Protein AF-A0AA90UUQ6-F1 (afdb_monomer)

pLDDT: mean 84.33, std 13.48, range [38.81, 97.81]

Organism: NCBI:txid165179

Radius of gyration: 23.66 Å; Cα contacts (8 Å, |Δi|>4): 302; chains: 1; bounding box: 64×28×70 Å

Sequence (166 aa):
MEQNNKQTMPCFELGNLYVFKEEDEDGELTIIGKLIAKNESQDTLTFGNQYEIETEKFVTDQAFDLRISTNKELREATEDEAILFQNAFTLWKKSKNQPSFRTFDKVLVRNSDEHKWRPAIFARTRIGESPYKYNALLLCTGHVGDFIQCIPYKGNEKMAFTTAPF

Foldseek 3Di:
DDPPPPPPPPPDDAQFWKWFWDQDPVGIWIKIFHFHDDDVVQQWTWTAWMATPVVRDIDHDDIDIDRNVVTPRIDTDDPVRVVSSVVSVVVVVVVVPPPPDDQQAWKWFAADLPDQTFTWGWHAADDDDDLQGTWTQGPVPRDIDTGNDIGHCVPCVVRHRHSDDD

Mean predicted aligned error: 13.21 Å

Structure (mmCIF, N/CA/C/O backbone):
data_AF-A0AA90UUQ6-F1
#
_entry.id   AF-A0AA90UUQ6-F1
#
loop_
_atom_site.group_PDB
_atom_site.id
_atom_site.type_symbol
_atom_site.label_atom_id
_atom_site.label_alt_id
_atom_site.label_comp_id
_atom_site.label_asym_id
_atom_site.label_entity_id
_atom_site.label_seq_id
_atom_site.pdbx_PDB_ins_code
_atom_site.Cartn_x
_atom_site.Cartn_y
_atom_site.Cartn_z
_atom_site.occupancy
_atom_site.B_iso_or_equiv
_atom_site.auth_seq_id
_atom_site.auth_comp_id
_atom_site.auth_asym_id
_atom_site.auth_atom_id
_atom_site.pdbx_PDB_model_num
ATOM 1 N N . MET A 1 1 ? -36.177 -1.701 44.603 1.00 38.81 1 MET A N 1
ATOM 2 C CA . MET A 1 1 ? -35.403 -0.712 43.829 1.00 38.81 1 MET A CA 1
ATOM 3 C C . MET A 1 1 ? -34.430 -1.505 42.982 1.00 38.81 1 MET A C 1
ATOM 5 O O . MET A 1 1 ? -33.442 -1.973 43.516 1.00 38.81 1 MET A O 1
ATOM 9 N N . GLU A 1 2 ? -34.739 -1.722 41.711 1.00 40.88 2 GLU A N 1
ATOM 10 C CA . GLU A 1 2 ? -33.779 -2.267 40.747 1.00 40.88 2 GLU A CA 1
ATOM 11 C C . GLU A 1 2 ? -33.706 -1.248 39.618 1.00 40.88 2 GLU A C 1
ATOM 13 O O . GLU A 1 2 ? -34.554 -1.204 38.728 1.00 40.88 2 GLU A O 1
ATOM 18 N N . GLN A 1 3 ? -32.745 -0.330 39.724 1.00 38.81 3 GLN A N 1
ATOM 19 C CA . GLN A 1 3 ? -32.383 0.518 38.599 1.00 38.81 3 GLN A CA 1
ATOM 20 C C . GLN A 1 3 ? -31.661 -0.380 37.596 1.00 38.81 3 GLN A C 1
ATOM 22 O O . GLN A 1 3 ? -30.457 -0.600 37.690 1.00 38.81 3 GLN A O 1
ATOM 27 N N . ASN A 1 4 ? -32.430 -0.931 36.656 1.00 38.84 4 ASN A N 1
ATOM 28 C CA . ASN A 1 4 ? -31.906 -1.478 35.413 1.00 38.84 4 ASN A CA 1
ATOM 29 C C . ASN A 1 4 ? -31.211 -0.337 34.671 1.00 38.84 4 ASN A C 1
ATOM 31 O O . ASN A 1 4 ? -31.832 0.391 33.896 1.00 38.84 4 ASN A O 1
ATOM 35 N N . ASN A 1 5 ? -29.920 -0.173 34.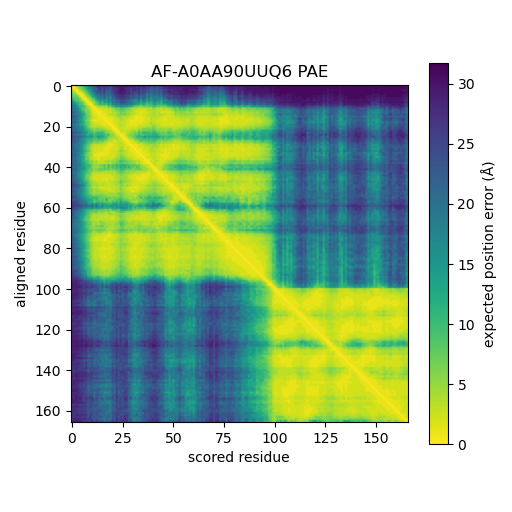941 1.00 39.41 5 ASN A N 1
ATOM 36 C CA . ASN A 1 5 ? -29.033 0.704 34.204 1.00 39.41 5 ASN A CA 1
ATOM 37 C C . ASN A 1 5 ? -28.780 0.041 32.839 1.00 39.41 5 ASN A C 1
ATOM 39 O O . ASN A 1 5 ? -27.725 -0.534 32.585 1.00 39.41 5 ASN A O 1
ATOM 43 N N . LYS A 1 6 ? -29.809 0.023 31.979 1.00 42.72 6 LYS A N 1
ATOM 44 C CA . LYS A 1 6 ? -29.657 -0.290 30.559 1.00 42.72 6 LYS A CA 1
ATOM 45 C C . LYS A 1 6 ? -28.849 0.855 29.976 1.00 42.72 6 LYS A C 1
ATOM 47 O O . LYS A 1 6 ? -29.408 1.863 29.558 1.00 42.72 6 LYS A O 1
ATOM 52 N N . GLN A 1 7 ? -27.533 0.701 30.011 1.00 42.62 7 GLN A N 1
ATOM 53 C CA . GLN A 1 7 ? -26.612 1.482 29.212 1.00 42.62 7 GLN A CA 1
ATOM 54 C C . GLN A 1 7 ? -27.090 1.311 27.766 1.00 42.62 7 GLN A C 1
ATOM 56 O O . GLN A 1 7 ? -26.972 0.231 27.190 1.00 42.62 7 GLN A O 1
ATOM 61 N N . THR A 1 8 ? -27.797 2.313 27.242 1.00 45.47 8 THR A N 1
ATOM 62 C CA . THR A 1 8 ? -28.235 2.352 25.847 1.00 45.47 8 THR A CA 1
ATOM 63 C C . THR A 1 8 ? -26.972 2.271 25.014 1.00 45.47 8 THR A C 1
ATOM 65 O O . THR A 1 8 ? -26.223 3.243 24.940 1.00 45.47 8 THR A O 1
ATOM 68 N N . MET A 1 9 ? -26.692 1.081 24.481 1.00 54.56 9 MET A N 1
ATOM 69 C CA . MET A 1 9 ? -25.571 0.871 23.578 1.00 54.56 9 MET A CA 1
ATOM 70 C C . MET A 1 9 ? -25.706 1.875 22.425 1.00 54.56 9 MET A C 1
ATOM 72 O O . MET A 1 9 ? -26.821 2.046 21.915 1.00 54.56 9 MET A O 1
ATOM 76 N N . PRO A 1 10 ? -24.624 2.570 22.037 1.00 62.53 10 PRO A N 1
ATOM 77 C CA . PRO A 1 10 ? -24.632 3.416 20.852 1.00 62.53 10 PRO A CA 1
ATOM 78 C C . PRO A 1 10 ? -25.162 2.617 19.657 1.00 62.53 10 PRO A C 1
ATOM 80 O O . PRO A 1 10 ? -24.831 1.441 19.501 1.00 62.53 10 PRO A O 1
ATOM 83 N N . CYS A 1 11 ? -25.998 3.222 18.813 1.00 73.38 11 CYS A N 1
ATOM 84 C CA . CYS A 1 11 ? -26.381 2.582 17.559 1.00 73.38 11 CYS A CA 1
ATOM 85 C C . CYS A 1 11 ? -25.155 2.583 16.641 1.00 73.38 11 CYS A C 1
ATOM 87 O O . CYS A 1 11 ? -24.860 3.589 16.005 1.00 73.38 11 CYS A O 1
ATOM 89 N N . PHE A 1 12 ? -24.409 1.478 16.617 1.00 84.31 12 PHE A N 1
ATOM 90 C CA . PHE A 1 12 ? -23.226 1.350 15.773 1.00 84.31 12 PHE A CA 1
ATOM 91 C C . PHE A 1 12 ? -23.629 1.174 14.303 1.00 84.31 12 PHE A C 1
ATOM 93 O O . PHE A 1 12 ? -24.414 0.274 13.965 1.00 84.31 12 PHE A O 1
ATOM 100 N N . GLU A 1 13 ? -23.072 2.010 13.430 1.00 89.38 13 GLU A N 1
ATOM 101 C CA . GLU A 1 13 ? -23.329 2.030 11.992 1.00 89.38 13 GLU A CA 1
ATOM 102 C C . GLU A 1 13 ? -22.151 1.427 11.223 1.00 89.38 13 GLU A C 1
ATOM 104 O O . GLU A 1 13 ? -20.990 1.808 11.390 1.00 89.38 13 GLU A O 1
ATOM 109 N N . LEU A 1 14 ? -22.450 0.447 10.366 1.00 89.62 14 LEU A N 1
ATOM 110 C CA . LEU A 1 14 ? -21.437 -0.189 9.531 1.00 89.62 14 LEU A CA 1
ATOM 111 C C . LEU A 1 14 ? -20.849 0.825 8.551 1.00 89.62 14 LEU A C 1
ATOM 113 O O . LEU A 1 14 ? -21.574 1.544 7.870 1.00 89.62 14 LEU A O 1
ATOM 117 N N . GLY A 1 15 ? -19.528 0.812 8.417 1.00 88.12 15 GLY A N 1
ATOM 118 C CA . GLY A 1 15 ? -18.798 1.718 7.542 1.00 88.12 15 GLY A CA 1
ATOM 119 C C . GLY A 1 15 ? -18.308 2.996 8.218 1.00 88.12 15 GLY A C 1
ATOM 120 O O . GLY A 1 15 ? -17.385 3.602 7.664 1.00 88.12 15 GLY A O 1
ATOM 121 N N . ASN A 1 16 ? -18.834 3.354 9.395 1.00 92.75 16 ASN A N 1
ATOM 122 C CA . ASN A 1 16 ? -18.358 4.504 10.163 1.00 92.75 16 ASN A CA 1
ATOM 123 C C . ASN A 1 16 ? -17.019 4.187 10.846 1.00 92.75 16 ASN A C 1
ATOM 125 O O . ASN A 1 16 ? -16.616 3.025 11.001 1.00 92.75 16 ASN A O 1
ATOM 129 N N . LEU A 1 17 ? -16.306 5.253 11.205 1.00 93.38 17 LEU A N 1
ATOM 130 C CA . LEU A 1 17 ? -15.050 5.184 11.939 1.00 93.38 17 LEU A CA 1
ATOM 131 C C . LEU A 1 17 ? -15.332 5.351 13.428 1.00 93.38 17 LEU A C 1
ATOM 133 O O . LEU A 1 17 ? -16.086 6.238 13.825 1.00 93.38 17 LEU A O 1
ATOM 137 N N . TYR A 1 18 ? -14.698 4.518 14.239 1.00 93.31 18 TYR A N 1
ATOM 138 C CA . TYR A 1 18 ? -14.780 4.589 15.691 1.00 93.31 18 TYR A CA 1
ATOM 139 C C . TYR A 1 18 ? -13.384 4.670 16.285 1.00 93.31 18 TYR A C 1
ATOM 141 O O . TYR A 1 18 ? -12.432 4.131 15.720 1.00 93.31 18 TYR A O 1
ATOM 149 N N . VAL A 1 19 ? -13.291 5.342 17.426 1.00 92.19 19 VAL A N 1
ATOM 150 C CA . VAL A 1 19 ? -12.078 5.457 18.228 1.00 92.19 19 VAL A CA 1
ATOM 151 C C . VAL A 1 19 ? -12.239 4.602 19.471 1.00 92.19 19 VAL A C 1
ATOM 153 O O . VAL A 1 19 ? -13.272 4.674 20.143 1.00 92.19 19 VAL A O 1
ATOM 156 N N . PHE A 1 20 ? -11.232 3.791 19.761 1.00 90.88 20 PHE A N 1
ATOM 157 C CA . PHE A 1 20 ? -11.153 2.967 20.959 1.00 90.88 20 PHE A CA 1
ATOM 158 C C . PHE A 1 20 ? -9.707 2.890 21.444 1.00 90.88 20 PHE A C 1
ATOM 160 O O . PHE A 1 20 ? -8.781 3.242 20.713 1.00 90.88 20 PHE A O 1
ATOM 167 N N . LYS A 1 21 ? -9.537 2.451 22.690 1.00 88.38 21 LYS A N 1
ATOM 168 C CA . LYS A 1 21 ? -8.225 2.196 23.268 1.00 88.38 21 LYS A CA 1
ATOM 169 C C . LYS A 1 21 ? -7.954 0.709 23.357 1.00 88.38 21 LYS A C 1
ATOM 171 O O . LYS A 1 21 ? -8.868 -0.060 23.644 1.00 88.38 21 LYS A O 1
ATOM 176 N N . GLU A 1 22 ? -6.705 0.331 23.169 1.00 83.44 22 GLU A N 1
ATOM 177 C CA . GLU A 1 22 ? -6.229 -1.033 23.359 1.00 83.44 22 GLU A CA 1
ATOM 178 C C . GLU A 1 22 ? -4.946 -1.008 24.191 1.00 83.44 22 GLU A C 1
ATOM 180 O O . GLU A 1 22 ? -4.123 -0.119 24.017 1.00 83.44 22 GLU A O 1
ATOM 185 N N . GLU A 1 23 ? -4.794 -1.940 25.129 1.00 80.19 23 GLU A N 1
ATOM 186 C CA . GLU A 1 23 ? -3.535 -2.115 25.861 1.00 80.19 23 GLU A CA 1
ATOM 187 C C . GLU A 1 23 ? -2.658 -3.122 25.115 1.00 80.19 23 GLU A C 1
ATOM 189 O O . GLU A 1 23 ? -3.096 -4.245 24.847 1.00 80.19 23 GLU A O 1
ATOM 194 N N . ASP A 1 24 ? -1.418 -2.740 24.821 1.00 74.31 24 ASP A N 1
ATOM 195 C CA . ASP A 1 24 ? -0.394 -3.617 24.261 1.00 74.31 24 ASP A CA 1
ATOM 196 C C . ASP A 1 24 ? 0.824 -3.751 25.200 1.00 74.31 24 ASP A C 1
ATOM 198 O O . ASP A 1 24 ? 0.780 -3.377 26.375 1.00 74.31 24 ASP A O 1
ATOM 202 N N . GLU A 1 25 ? 1.912 -4.362 24.715 1.00 73.88 25 GLU A N 1
ATOM 203 C CA . GLU A 1 25 ? 3.142 -4.537 25.505 1.00 73.88 25 GLU A CA 1
ATOM 204 C C . GLU A 1 25 ? 3.838 -3.203 25.847 1.00 73.88 25 GLU A C 1
ATOM 206 O O . GLU A 1 25 ? 4.607 -3.154 26.812 1.00 73.88 25 GLU A O 1
ATOM 211 N N . ASP A 1 26 ? 3.557 -2.135 25.095 1.00 70.62 26 ASP A N 1
ATOM 212 C CA . ASP A 1 26 ? 4.212 -0.830 25.179 1.00 70.62 26 ASP A CA 1
ATOM 213 C C . ASP A 1 26 ? 3.327 0.256 25.843 1.00 70.62 26 ASP A C 1
ATOM 215 O O . ASP A 1 26 ? 3.849 1.299 26.255 1.00 70.62 26 ASP A O 1
ATOM 219 N N . GLY A 1 27 ? 2.019 0.025 26.026 1.00 78.12 27 GLY A N 1
ATOM 220 C CA . GLY A 1 27 ? 1.109 0.900 26.776 1.00 78.12 27 GLY A CA 1
ATOM 221 C C . GLY A 1 27 ? -0.346 0.895 26.288 1.00 78.12 27 GLY A C 1
ATOM 222 O O . GLY A 1 27 ? -0.806 -0.036 25.641 1.00 78.12 27 GLY A O 1
ATOM 223 N N . GLU A 1 28 ? -1.104 1.945 26.633 1.00 83.81 28 GLU A N 1
ATOM 224 C CA . GLU A 1 28 ? -2.416 2.209 26.018 1.00 83.81 28 GLU A CA 1
ATOM 225 C C . GLU A 1 28 ? -2.213 2.858 24.638 1.00 83.81 28 GLU A C 1
ATOM 227 O O . GLU A 1 28 ? -1.597 3.921 24.539 1.00 83.81 28 GLU A O 1
ATOM 232 N N . LEU A 1 29 ? -2.781 2.252 23.598 1.00 86.25 29 LEU A N 1
ATOM 233 C CA . LEU A 1 29 ? -2.838 2.757 22.229 1.00 86.25 29 LEU A CA 1
ATOM 234 C C . LEU A 1 29 ? -4.229 3.289 21.898 1.00 86.25 29 LEU A C 1
ATOM 236 O O . LEU A 1 29 ? -5.239 2.693 22.274 1.00 86.25 29 LEU A O 1
ATOM 240 N N . THR A 1 30 ? -4.292 4.368 21.122 1.00 89.56 30 THR A N 1
ATOM 241 C CA . THR A 1 30 ? -5.528 4.939 20.591 1.00 89.56 30 THR A CA 1
ATOM 242 C C . THR A 1 30 ? -5.673 4.567 19.121 1.00 89.56 30 THR A C 1
ATOM 244 O O . THR A 1 30 ? -4.886 4.971 18.261 1.00 89.56 30 THR A O 1
ATOM 247 N N . ILE A 1 31 ? -6.731 3.822 18.810 1.00 89.94 31 ILE A N 1
ATOM 248 C CA . ILE A 1 31 ? -6.950 3.242 17.487 1.00 89.94 31 ILE A CA 1
ATOM 249 C C . ILE A 1 31 ? -8.205 3.840 16.858 1.00 89.94 31 ILE A C 1
ATOM 251 O O . ILE A 1 31 ? -9.275 3.876 17.466 1.00 89.94 31 ILE A O 1
ATOM 255 N N . ILE A 1 32 ? -8.083 4.269 15.602 1.00 92.12 32 ILE A N 1
ATOM 256 C CA . ILE A 1 32 ? -9.203 4.621 14.727 1.00 92.12 32 ILE A CA 1
ATOM 257 C C . ILE A 1 32 ? -9.477 3.433 13.806 1.00 92.12 32 ILE A C 1
ATOM 259 O O . ILE A 1 32 ? -8.671 3.116 12.930 1.00 92.12 32 ILE A O 1
ATOM 263 N N . GLY A 1 33 ? -10.627 2.783 13.967 1.00 91.69 33 GLY A N 1
ATOM 264 C CA . GLY A 1 33 ? -11.019 1.609 13.189 1.00 91.69 33 GLY A CA 1
ATOM 265 C C . GLY A 1 33 ? -12.273 1.839 12.354 1.00 91.69 33 GLY A C 1
ATOM 266 O O . GLY A 1 33 ? -13.233 2.465 12.802 1.00 91.69 33 GLY A O 1
ATOM 267 N N . LYS A 1 34 ? -12.313 1.266 11.145 1.00 92.56 34 LYS A N 1
ATOM 268 C CA . LYS A 1 34 ? -13.544 1.202 10.340 1.00 92.56 34 LYS A CA 1
ATOM 269 C C . LYS A 1 34 ? -14.387 -0.008 10.718 1.00 92.56 34 LYS A C 1
ATOM 271 O O . LYS A 1 34 ? -13.933 -1.135 10.531 1.00 92.56 34 LYS A O 1
ATOM 276 N N . LEU A 1 35 ? -15.622 0.212 11.166 1.00 92.88 35 LEU A N 1
ATOM 277 C CA . LEU A 1 35 ? -16.531 -0.876 11.522 1.00 92.88 35 LEU A CA 1
ATOM 278 C C . LEU A 1 35 ? -16.991 -1.633 10.267 1.00 92.88 35 LEU A C 1
ATOM 280 O O . LEU A 1 35 ? -17.539 -1.030 9.340 1.00 92.88 35 LEU A O 1
ATOM 284 N N . ILE A 1 36 ? -16.782 -2.952 10.230 1.00 92.56 36 ILE A N 1
ATOM 285 C CA . ILE A 1 36 ? -17.126 -3.810 9.080 1.00 92.56 36 ILE A CA 1
ATOM 286 C C . ILE A 1 36 ? -18.144 -4.904 9.407 1.00 92.56 36 ILE A C 1
ATOM 288 O O . ILE A 1 36 ? -18.865 -5.336 8.510 1.00 92.56 36 ILE A O 1
ATOM 292 N N . ALA A 1 37 ? -18.250 -5.322 10.668 1.00 90.62 37 ALA A N 1
ATOM 293 C CA . ALA A 1 37 ? -19.310 -6.210 11.125 1.00 90.62 37 ALA A CA 1
ATOM 294 C C . ALA A 1 37 ? -19.680 -5.892 12.573 1.00 90.62 37 ALA A C 1
ATOM 296 O O . ALA A 1 37 ? -18.874 -5.360 13.333 1.00 90.62 37 ALA A O 1
ATOM 297 N N . LYS A 1 38 ? -20.912 -6.220 12.957 1.00 89.31 38 LYS A N 1
ATOM 298 C CA . LYS A 1 38 ? -21.372 -6.095 14.337 1.00 89.31 38 LYS A CA 1
ATOM 299 C C . LYS A 1 38 ? -22.133 -7.340 14.747 1.00 89.31 38 LYS A C 1
ATOM 301 O O . LYS A 1 38 ? -23.048 -7.776 14.049 1.00 89.31 38 LYS A O 1
ATOM 306 N N . ASN A 1 39 ? -21.753 -7.893 15.887 1.00 85.88 39 ASN A N 1
ATOM 307 C CA . ASN A 1 39 ? -22.452 -8.977 16.545 1.00 85.88 39 ASN A CA 1
ATOM 308 C C . ASN A 1 39 ? -22.782 -8.540 17.970 1.00 85.88 39 ASN A C 1
ATOM 310 O O . ASN A 1 39 ? -22.198 -8.998 18.950 1.00 85.88 39 ASN A O 1
ATOM 314 N N . GLU A 1 40 ? -23.748 -7.627 18.066 1.00 75.00 40 GLU A N 1
ATOM 315 C CA . GLU A 1 40 ? -24.212 -7.060 19.335 1.00 75.00 40 GLU A CA 1
ATOM 316 C C . GLU A 1 40 ? -24.737 -8.154 20.285 1.00 75.00 40 GLU A C 1
ATOM 318 O O . GLU A 1 40 ? -24.599 -8.039 21.498 1.00 75.00 40 GLU A O 1
ATOM 323 N N . SER A 1 41 ? -25.262 -9.265 19.746 1.00 78.38 41 SER A N 1
ATOM 324 C CA . SER A 1 41 ? -25.699 -10.419 20.548 1.00 78.38 41 SER A CA 1
ATOM 325 C C . SER A 1 41 ? -24.551 -11.149 21.255 1.00 78.38 41 SER A C 1
ATOM 327 O O . SER A 1 41 ? -24.766 -11.772 22.293 1.00 78.38 41 SER A O 1
ATOM 329 N N . GLN A 1 42 ? -23.337 -11.050 20.710 1.00 79.81 42 GLN A N 1
ATOM 330 C CA . GLN A 1 42 ? -22.108 -11.593 21.283 1.00 79.81 42 GLN A CA 1
ATOM 331 C C . GLN A 1 42 ? -21.168 -10.491 21.779 1.00 79.81 42 GLN A C 1
ATOM 333 O O . GLN A 1 42 ? -19.980 -10.748 21.951 1.00 79.81 42 GLN A O 1
ATOM 338 N N . ASP A 1 43 ? -21.683 -9.278 22.017 1.00 86.06 43 ASP A N 1
ATOM 339 C CA . ASP A 1 43 ? -20.917 -8.185 22.629 1.00 86.06 43 ASP A CA 1
ATOM 340 C C . ASP A 1 43 ? -19.648 -7.806 21.830 1.00 86.06 43 ASP A C 1
ATOM 342 O O . ASP A 1 43 ? -18.646 -7.382 22.399 1.00 86.06 43 ASP A O 1
ATOM 346 N N . THR A 1 44 ? -19.673 -7.986 20.502 1.00 88.56 44 THR A N 1
ATOM 347 C CA . THR A 1 44 ? -18.480 -7.872 19.645 1.00 88.56 44 THR A CA 1
ATOM 348 C C . THR A 1 44 ? -18.723 -6.982 18.421 1.00 88.56 44 THR A C 1
ATOM 350 O O . THR A 1 44 ? -19.744 -7.106 17.736 1.00 88.56 44 THR A O 1
ATOM 353 N N . LEU A 1 45 ? -17.763 -6.107 18.119 1.00 90.62 45 LEU A N 1
ATOM 354 C CA . LEU A 1 45 ? -17.674 -5.295 16.904 1.00 90.62 45 LEU A CA 1
ATOM 355 C C . LEU A 1 45 ? -16.405 -5.656 16.138 1.00 90.62 45 LEU A C 1
ATOM 357 O O . LEU A 1 45 ? -15.329 -5.675 16.719 1.00 90.62 45 LEU A O 1
ATOM 361 N N . THR A 1 46 ? -16.514 -5.879 14.834 1.00 90.88 46 THR A N 1
ATOM 362 C CA . THR A 1 46 ? -15.364 -6.223 13.995 1.00 90.88 4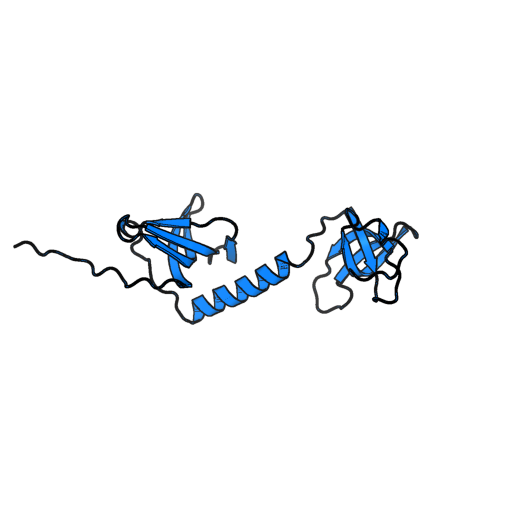6 THR A CA 1
ATOM 363 C C . THR A 1 46 ? -14.920 -5.005 13.198 1.00 90.88 46 THR A C 1
ATOM 365 O O . THR A 1 46 ? -15.686 -4.460 12.392 1.00 90.88 46 THR A O 1
ATOM 368 N N . PHE A 1 47 ? -13.666 -4.609 13.381 1.00 90.56 47 PHE A N 1
ATOM 369 C CA . PHE A 1 47 ? -13.014 -3.499 12.699 1.00 90.56 47 PHE A CA 1
ATOM 370 C C . PHE A 1 47 ? -12.091 -3.999 11.589 1.00 90.56 47 PHE A C 1
ATOM 372 O O . PHE A 1 47 ? -11.388 -4.989 11.748 1.00 90.56 47 PHE A O 1
ATOM 379 N N . GLY A 1 48 ? -12.126 -3.331 10.436 1.00 89.12 48 GLY A N 1
ATOM 380 C CA . GLY A 1 48 ? -11.285 -3.643 9.282 1.00 89.12 48 GLY A CA 1
ATOM 381 C C . GLY A 1 48 ? -9.970 -2.870 9.321 1.00 89.12 48 GLY A C 1
ATOM 382 O O . GLY A 1 48 ? -9.122 -3.107 10.174 1.00 89.12 48 GLY A O 1
ATOM 383 N N . ASN A 1 49 ? -9.809 -1.928 8.385 1.00 88.62 49 ASN A N 1
ATOM 384 C CA . ASN A 1 49 ? -8.661 -1.021 8.376 1.00 88.62 49 ASN A CA 1
ATOM 385 C C . ASN A 1 49 ? -8.619 -0.211 9.673 1.00 88.62 49 ASN A C 1
ATOM 387 O O . ASN A 1 49 ? -9.624 0.401 10.051 1.00 88.62 49 ASN A O 1
ATOM 391 N N . GLN A 1 50 ? -7.443 -0.180 10.282 1.00 87.44 50 GLN A N 1
ATOM 392 C CA . GLN A 1 50 ? -7.179 0.478 11.549 1.00 87.44 50 GLN A CA 1
ATOM 393 C C . GLN A 1 50 ? -5.983 1.418 11.407 1.00 87.44 50 GLN A C 1
ATOM 395 O O . GLN A 1 50 ? -5.060 1.162 10.628 1.00 87.44 50 GLN A O 1
ATOM 400 N N . TYR A 1 51 ? -6.025 2.519 12.141 1.00 87.50 51 TYR A N 1
ATOM 401 C CA . TYR A 1 51 ? -4.963 3.506 12.226 1.00 87.50 51 TYR A CA 1
ATOM 402 C C . TYR A 1 51 ? -4.642 3.757 13.691 1.00 87.50 51 TYR A C 1
ATOM 404 O O . TYR A 1 51 ? -5.524 4.134 14.457 1.00 87.50 51 TYR A O 1
ATOM 412 N N . GLU A 1 52 ? -3.389 3.549 14.054 1.00 86.75 52 GLU A N 1
ATOM 413 C CA . GLU A 1 52 ? -2.871 3.792 15.391 1.00 86.75 52 GLU A CA 1
ATOM 414 C C . GLU A 1 52 ? -2.317 5.217 15.453 1.00 86.75 52 GLU A C 1
ATOM 416 O O . GLU A 1 52 ? -1.484 5.604 14.625 1.00 86.75 52 GLU A O 1
ATOM 421 N N . ILE A 1 53 ? -2.821 6.019 16.392 1.00 82.62 53 ILE A N 1
ATOM 422 C CA . ILE A 1 53 ? -2.508 7.449 16.458 1.00 82.62 53 ILE A CA 1
ATOM 423 C C . ILE A 1 53 ? -1.078 7.664 16.959 1.00 82.62 53 ILE A C 1
ATOM 425 O O . ILE A 1 53 ? -0.361 8.493 16.405 1.00 82.62 53 ILE A O 1
ATOM 429 N N . GLU A 1 54 ? -0.654 6.910 17.970 1.00 80.69 54 GLU A N 1
ATOM 430 C CA . GLU A 1 54 ? 0.626 7.078 18.659 1.00 80.69 54 GLU A CA 1
ATOM 431 C C . GLU A 1 54 ? 1.816 6.732 17.762 1.00 80.69 54 GLU A C 1
ATOM 433 O O . GLU A 1 54 ? 2.800 7.473 17.725 1.00 80.69 54 GLU A O 1
ATOM 438 N N . THR A 1 55 ? 1.735 5.627 17.015 1.00 76.81 55 THR A N 1
ATOM 439 C CA . THR A 1 55 ? 2.802 5.236 16.081 1.00 76.81 55 THR A CA 1
ATOM 440 C C . THR A 1 55 ? 2.596 5.745 14.657 1.00 76.81 55 THR A C 1
ATOM 442 O O . THR A 1 55 ? 3.464 5.517 13.808 1.00 76.81 55 THR A O 1
ATOM 445 N N . GLU A 1 56 ? 1.482 6.433 14.386 1.00 79.81 56 GLU A N 1
ATOM 446 C CA . GLU A 1 56 ? 1.085 6.941 13.066 1.00 79.81 56 GLU A CA 1
ATOM 447 C C . GLU A 1 56 ? 1.084 5.850 11.973 1.00 79.81 56 GLU A C 1
ATOM 449 O O . GLU A 1 56 ? 1.457 6.076 10.813 1.00 79.81 56 GLU A O 1
ATOM 454 N N . LYS A 1 57 ? 0.687 4.622 12.333 1.00 76.56 57 LYS A N 1
ATOM 455 C CA . LYS A 1 57 ? 0.734 3.448 11.448 1.00 76.56 57 LYS A CA 1
ATOM 456 C C . LYS A 1 57 ? -0.644 2.899 11.119 1.00 76.56 57 LYS A C 1
ATOM 458 O O . LYS A 1 57 ? -1.564 2.875 11.924 1.00 76.56 57 LYS A O 1
ATOM 463 N N . PHE A 1 58 ? -0.753 2.388 9.894 1.00 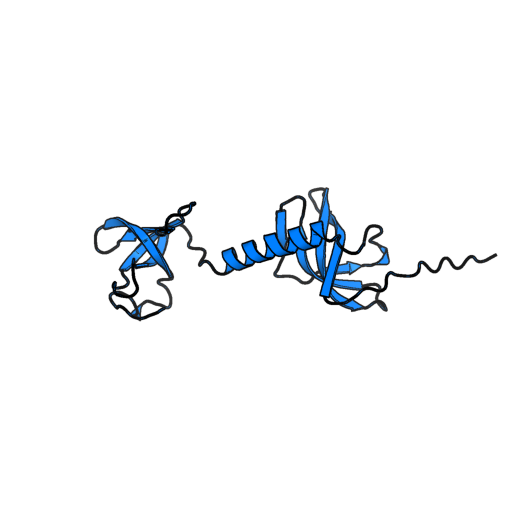74.94 58 PHE A N 1
ATOM 464 C CA . PHE A 1 58 ? -1.918 1.646 9.421 1.00 74.94 58 PHE A CA 1
ATOM 465 C C . PHE A 1 58 ? -1.757 0.142 9.670 1.00 74.94 58 PHE A C 1
ATOM 467 O O . PHE A 1 58 ? -0.855 -0.483 9.104 1.00 74.94 58 PHE A O 1
ATOM 474 N N . VAL A 1 59 ? -2.693 -0.446 10.416 1.00 68.12 59 VAL A N 1
ATOM 475 C CA . VAL A 1 59 ? -2.849 -1.897 10.612 1.00 68.12 59 VAL A CA 1
ATOM 476 C C . VAL A 1 59 ? -3.973 -2.374 9.685 1.00 68.12 59 VAL A C 1
ATOM 478 O O . VAL A 1 59 ? -5.083 -1.843 9.708 1.00 68.12 59 VAL A O 1
ATOM 481 N N . THR A 1 60 ? -3.669 -3.262 8.732 1.00 63.00 60 THR A N 1
ATOM 482 C CA . THR A 1 60 ? -4.492 -3.366 7.497 1.00 63.00 60 THR A CA 1
ATOM 483 C C . THR A 1 60 ? -4.647 -4.758 6.895 1.00 63.00 60 THR A C 1
ATOM 485 O O . THR A 1 60 ? -5.242 -4.888 5.825 1.00 63.00 60 THR A O 1
ATOM 488 N N . ASP A 1 61 ? -4.136 -5.808 7.527 1.00 57.88 61 ASP A N 1
ATOM 489 C CA . ASP A 1 61 ? -4.273 -7.189 7.045 1.00 57.88 61 ASP A CA 1
ATOM 490 C C . ASP A 1 61 ? -5.057 -8.101 7.992 1.00 57.88 61 ASP A C 1
ATOM 492 O O . ASP A 1 61 ? -5.286 -9.265 7.662 1.00 57.88 61 ASP A O 1
ATOM 496 N N . GLN A 1 62 ? -5.532 -7.574 9.121 1.00 70.00 62 GLN A N 1
ATOM 497 C CA . GLN A 1 62 ? -6.297 -8.331 10.103 1.00 70.00 62 GLN A CA 1
ATOM 498 C C . GLN A 1 62 ? -7.538 -7.548 10.521 1.00 70.00 62 GLN A C 1
ATOM 500 O O . GLN A 1 62 ? -7.471 -6.357 10.822 1.00 70.00 62 GLN A O 1
ATOM 505 N N . ALA A 1 63 ? -8.682 -8.232 10.487 1.00 83.62 63 ALA A N 1
ATOM 506 C CA . ALA A 1 63 ? -9.879 -7.736 11.136 1.00 83.62 63 ALA A CA 1
ATOM 507 C C . ALA A 1 63 ? -9.720 -7.936 12.646 1.00 83.62 63 ALA A C 1
ATOM 509 O O . ALA A 1 63 ? -9.254 -8.993 13.072 1.00 83.62 63 ALA A O 1
ATOM 510 N N . PHE A 1 64 ? -10.093 -6.930 13.425 1.00 85.31 64 PHE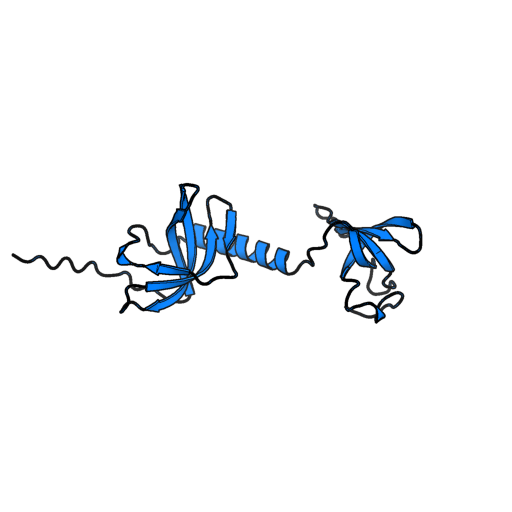 A N 1
ATOM 511 C CA . PHE A 1 64 ? -9.981 -6.955 14.875 1.00 85.31 64 PHE A CA 1
ATOM 512 C C . PHE A 1 64 ? -11.363 -6.980 15.515 1.00 85.31 64 PHE A C 1
ATOM 514 O O . PHE A 1 64 ? -12.210 -6.139 15.206 1.00 85.31 64 PHE A O 1
ATOM 521 N N . ASP A 1 65 ? -11.584 -7.943 16.403 1.00 88.88 65 ASP A N 1
ATOM 522 C CA . ASP A 1 65 ? -12.826 -8.078 17.152 1.00 88.88 65 ASP A CA 1
ATOM 523 C C . ASP A 1 65 ? -12.703 -7.345 18.491 1.00 88.88 65 ASP A C 1
ATOM 525 O O . ASP A 1 65 ? -12.051 -7.802 19.428 1.00 88.88 65 ASP A O 1
ATOM 529 N N . LEU A 1 66 ? -13.372 -6.201 18.586 1.00 88.44 66 LEU A N 1
ATOM 530 C CA . LEU A 1 66 ? -13.461 -5.398 19.792 1.00 88.44 66 LEU A CA 1
ATOM 531 C C . LEU A 1 66 ? -14.660 -5.843 20.625 1.00 88.44 66 LEU A C 1
ATOM 533 O O . LEU A 1 66 ? -15.807 -5.821 20.166 1.00 88.44 66 LEU A O 1
ATOM 537 N N . ARG A 1 67 ? -14.413 -6.167 21.891 1.00 86.94 67 ARG A N 1
ATOM 538 C CA . ARG A 1 67 ? -15.479 -6.444 22.850 1.00 86.94 67 ARG A CA 1
ATOM 539 C C . ARG A 1 67 ? -16.044 -5.141 23.416 1.00 86.94 67 ARG A C 1
ATOM 541 O O . ARG A 1 67 ? -15.300 -4.329 23.969 1.00 86.94 67 ARG A O 1
ATOM 548 N N . ILE A 1 68 ? -17.353 -4.933 23.279 1.00 83.19 68 ILE A N 1
ATOM 549 C CA . ILE A 1 68 ? -18.011 -3.661 23.630 1.00 83.19 68 ILE A CA 1
ATOM 550 C C . ILE A 1 68 ? -17.972 -3.457 25.148 1.00 83.19 68 ILE A C 1
ATOM 552 O O . ILE A 1 68 ? -17.587 -2.390 25.618 1.00 83.19 68 ILE A O 1
ATOM 556 N N . SER A 1 69 ? -18.307 -4.491 25.926 1.00 82.56 69 SER A N 1
ATOM 557 C CA . SER A 1 69 ? -18.379 -4.402 27.392 1.00 82.56 69 SER A CA 1
ATOM 558 C C . SER A 1 69 ? -17.070 -4.017 28.086 1.00 82.56 69 SER A C 1
ATOM 560 O O . SER A 1 69 ? -17.105 -3.454 29.182 1.00 82.56 69 SER A O 1
ATOM 562 N N . THR A 1 70 ? -15.919 -4.306 27.478 1.00 82.56 70 THR A N 1
ATOM 563 C CA . THR A 1 70 ? -14.603 -3.994 28.052 1.00 82.56 70 THR A CA 1
ATOM 564 C C . THR A 1 70 ? -14.093 -2.616 27.644 1.00 82.56 70 THR A C 1
ATOM 566 O O . THR A 1 70 ? -13.242 -2.058 28.330 1.00 82.56 70 THR A O 1
ATOM 569 N N . ASN A 1 71 ? -14.643 -2.031 26.577 1.00 81.75 71 ASN A N 1
ATOM 570 C CA . ASN A 1 71 ? -14.152 -0.795 25.977 1.00 81.75 71 ASN A CA 1
ATOM 571 C C . ASN A 1 71 ? -15.013 0.409 26.358 1.00 81.75 71 ASN A C 1
ATOM 573 O O . ASN A 1 71 ? -15.967 0.773 25.673 1.00 81.75 71 ASN A O 1
ATOM 577 N N . LYS A 1 72 ? -14.649 1.057 27.469 1.00 79.12 72 LYS A N 1
ATOM 578 C CA . LYS A 1 72 ? -15.399 2.198 28.026 1.00 79.12 72 LYS A CA 1
ATOM 579 C C . LYS A 1 72 ? -15.249 3.495 27.230 1.00 79.12 72 LYS A C 1
ATOM 581 O O . LYS A 1 72 ? -16.086 4.380 27.374 1.00 79.12 72 LYS A O 1
ATOM 586 N N . GLU A 1 73 ? -14.201 3.606 26.419 1.00 83.81 73 GLU A N 1
ATOM 587 C CA . GLU A 1 73 ? -13.886 4.805 25.632 1.00 83.81 73 GLU A CA 1
ATOM 588 C C . GLU A 1 73 ? -14.285 4.685 24.153 1.00 83.81 73 GLU A C 1
ATOM 590 O O . GLU A 1 73 ? -13.994 5.579 23.362 1.00 83.81 73 GLU A O 1
ATOM 595 N N . LEU A 1 74 ? -14.981 3.606 23.775 1.00 89.31 74 LEU A N 1
ATOM 596 C CA . LEU A 1 74 ? -15.473 3.423 22.414 1.00 89.31 74 LEU A CA 1
ATOM 597 C C . LEU A 1 74 ? -16.458 4.539 22.037 1.00 89.31 74 LEU A C 1
ATOM 599 O O . LEU A 1 74 ? -17.536 4.666 22.626 1.00 89.31 74 LEU A O 1
ATOM 603 N N . ARG A 1 75 ? -16.113 5.311 21.008 1.00 91.88 75 ARG A N 1
ATOM 604 C CA . ARG A 1 75 ? -16.943 6.401 20.475 1.00 91.88 75 ARG A CA 1
ATOM 605 C C . ARG A 1 75 ? -16.806 6.524 18.967 1.00 91.88 75 ARG A C 1
ATOM 607 O O . ARG A 1 75 ? -15.851 6.028 18.380 1.00 91.88 75 ARG A O 1
ATOM 614 N N . GLU A 1 76 ? -17.749 7.211 18.337 1.00 91.75 76 GLU A N 1
ATOM 615 C CA . GLU A 1 76 ? -17.606 7.590 16.931 1.00 91.75 76 GLU A CA 1
ATOM 616 C C . GLU A 1 76 ? -16.438 8.577 16.759 1.00 91.75 76 GLU A C 1
ATOM 618 O O . GLU A 1 76 ? -16.149 9.395 17.646 1.00 91.75 76 GLU A O 1
ATOM 623 N N . ALA A 1 77 ? -15.725 8.452 15.642 1.00 92.62 77 ALA A N 1
ATOM 624 C CA . ALA A 1 77 ? -14.636 9.353 15.301 1.00 92.62 77 ALA A CA 1
ATOM 625 C C . ALA A 1 77 ? -15.174 10.756 14.998 1.00 92.62 77 ALA A C 1
ATOM 627 O O . ALA A 1 77 ? -16.228 10.925 14.385 1.00 92.62 77 ALA A O 1
ATOM 628 N N . THR A 1 78 ? -14.427 11.771 15.416 1.00 93.56 78 THR A N 1
ATOM 629 C CA . THR A 1 78 ? -14.695 13.159 15.034 1.00 93.56 78 THR A CA 1
ATOM 630 C C . THR A 1 78 ? -14.371 13.385 13.554 1.00 93.56 78 THR A C 1
ATOM 632 O O . THR A 1 78 ? -13.694 12.576 12.917 1.00 93.56 78 THR A O 1
ATOM 635 N N . GLU A 1 79 ? -14.830 14.505 12.993 1.00 92.19 79 GLU A N 1
ATOM 636 C CA . GLU A 1 79 ? -14.531 14.865 11.602 1.00 92.19 79 GLU A CA 1
ATOM 637 C C . GLU A 1 79 ? -13.016 14.985 11.353 1.00 92.19 79 GLU A C 1
ATOM 639 O O . GLU A 1 79 ? -12.511 14.442 10.370 1.00 92.19 79 GLU A O 1
ATOM 644 N N . ASP A 1 80 ? -12.272 15.590 12.285 1.00 92.44 80 ASP A N 1
ATOM 645 C CA . ASP A 1 80 ? -10.812 15.729 12.195 1.00 92.44 80 ASP A CA 1
ATOM 646 C C . ASP A 1 80 ? -10.097 14.366 12.213 1.00 92.44 80 ASP A C 1
ATOM 648 O O . ASP A 1 80 ? -9.183 14.121 11.423 1.00 92.44 80 ASP A O 1
ATOM 652 N N . GLU A 1 81 ? -10.543 13.441 13.065 1.00 92.69 81 GLU A N 1
ATOM 653 C CA . GLU A 1 81 ? -10.018 12.070 13.141 1.00 92.69 81 GLU A CA 1
ATOM 654 C C . GLU A 1 81 ? -10.353 11.257 11.888 1.00 92.69 81 GLU A C 1
ATOM 656 O O . GLU A 1 81 ? -9.522 10.494 11.389 1.00 92.69 81 GLU A O 1
ATOM 661 N N . ALA A 1 82 ? -11.551 11.449 11.333 1.00 91.25 82 ALA A N 1
ATOM 662 C CA . ALA A 1 82 ? -11.934 10.844 10.068 1.00 91.25 82 ALA A CA 1
ATOM 663 C C . ALA A 1 82 ? -11.054 11.361 8.919 1.00 91.25 82 ALA A C 1
ATOM 665 O O . ALA A 1 82 ? -10.580 10.565 8.105 1.00 91.25 82 ALA A O 1
ATOM 666 N N . ILE A 1 83 ? -10.779 12.669 8.868 1.00 90.88 83 ILE A N 1
ATOM 667 C CA . ILE A 1 83 ? -9.866 13.273 7.888 1.00 90.88 83 ILE A CA 1
ATOM 668 C C . ILE A 1 83 ? -8.447 12.718 8.056 1.00 90.88 83 ILE A C 1
ATOM 670 O O . ILE A 1 83 ? -7.827 12.327 7.062 1.00 90.88 83 ILE A O 1
ATOM 674 N N . LEU A 1 84 ? -7.941 12.634 9.291 1.00 90.38 84 LEU A N 1
ATOM 675 C CA . LEU A 1 84 ? -6.632 12.053 9.604 1.00 90.38 84 LEU A CA 1
ATOM 676 C C . LEU A 1 84 ? -6.527 10.620 9.069 1.00 90.38 84 LEU A C 1
ATOM 678 O O . LEU A 1 84 ? -5.606 10.305 8.309 1.00 90.38 84 LEU A O 1
ATOM 682 N N . PHE A 1 85 ? -7.521 9.786 9.383 1.00 90.06 85 PHE A N 1
ATOM 683 C CA . PHE A 1 85 ? -7.609 8.415 8.897 1.00 90.06 85 PHE A CA 1
ATOM 684 C C . PHE A 1 85 ? -7.615 8.357 7.365 1.00 90.06 85 PHE A C 1
ATOM 686 O O . PHE A 1 85 ? -6.844 7.605 6.772 1.00 90.06 85 PHE A O 1
ATOM 693 N N . GLN A 1 86 ? -8.446 9.156 6.686 1.00 89.38 86 GLN A N 1
ATOM 694 C CA . GLN A 1 86 ? -8.527 9.134 5.219 1.00 89.38 86 GLN A CA 1
ATOM 695 C C . GLN A 1 86 ? -7.225 9.589 4.545 1.00 89.38 86 GLN A C 1
ATOM 697 O O . GLN A 1 86 ? -6.801 8.994 3.546 1.00 89.38 86 GLN A O 1
ATOM 702 N N . ASN A 1 87 ? -6.566 10.613 5.089 1.00 87.25 87 ASN A N 1
ATOM 703 C CA . ASN A 1 87 ? -5.289 11.107 4.581 1.00 87.25 87 ASN A CA 1
ATOM 704 C C . ASN A 1 87 ? -4.202 10.041 4.701 1.00 87.25 87 ASN A C 1
ATOM 706 O O . ASN A 1 87 ? -3.540 9.702 3.714 1.00 87.25 87 ASN A O 1
ATOM 710 N N . ALA A 1 88 ? -4.056 9.462 5.890 1.00 85.12 88 ALA A N 1
ATOM 711 C CA . ALA A 1 88 ? -3.057 8.439 6.123 1.00 85.12 88 ALA A CA 1
ATOM 712 C C . ALA A 1 88 ? -3.397 7.133 5.362 1.00 85.12 88 ALA A C 1
ATOM 714 O O . ALA A 1 88 ? -2.498 6.514 4.789 1.00 85.12 88 ALA A O 1
ATOM 715 N N . PHE A 1 89 ? -4.681 6.788 5.184 1.00 84.25 89 PHE A N 1
ATOM 716 C CA . PHE A 1 89 ? -5.112 5.657 4.349 1.00 84.25 89 PHE A CA 1
ATOM 717 C C . PHE A 1 89 ? -4.739 5.872 2.878 1.00 84.25 89 PHE A C 1
ATOM 719 O O . PHE A 1 89 ? -4.261 4.959 2.201 1.00 84.25 89 PHE A O 1
ATOM 726 N N . THR A 1 90 ? -4.916 7.094 2.373 1.00 83.38 90 THR A N 1
ATOM 727 C CA . THR A 1 90 ? -4.547 7.469 1.003 1.00 83.38 90 THR A CA 1
ATOM 728 C C . THR A 1 90 ? -3.037 7.366 0.787 1.00 83.38 90 THR A C 1
ATOM 730 O O . THR A 1 90 ? -2.594 6.805 -0.221 1.00 83.38 90 THR A O 1
ATOM 733 N N . LEU A 1 91 ? -2.237 7.855 1.741 1.00 78.69 91 LEU A N 1
ATOM 734 C CA . LEU A 1 91 ? -0.776 7.746 1.709 1.00 78.69 91 LEU A CA 1
ATOM 735 C C . LEU A 1 91 ? -0.316 6.286 1.758 1.00 78.69 91 LEU A C 1
ATOM 737 O O . LEU A 1 91 ? 0.507 5.877 0.937 1.00 78.69 91 LEU A O 1
ATOM 741 N N . TRP A 1 92 ? -0.892 5.485 2.652 1.00 79.25 92 TRP A N 1
ATOM 742 C CA . TRP A 1 92 ? -0.618 4.054 2.758 1.00 79.25 92 TRP A CA 1
ATOM 743 C C . TRP A 1 92 ? -0.991 3.294 1.478 1.00 79.25 92 TRP A C 1
ATOM 745 O O . TRP A 1 92 ? -0.207 2.503 0.956 1.00 79.25 92 TRP A O 1
ATOM 755 N N . LYS A 1 93 ? -2.156 3.572 0.887 1.00 75.50 93 LYS A N 1
ATOM 756 C CA . LYS A 1 93 ? -2.576 2.939 -0.372 1.00 75.50 93 LYS A CA 1
ATOM 757 C C . LYS A 1 93 ? -1.631 3.308 -1.519 1.00 75.50 93 LYS A C 1
ATOM 759 O O . LYS A 1 93 ? -1.309 2.471 -2.363 1.00 75.50 93 LYS A O 1
ATOM 764 N 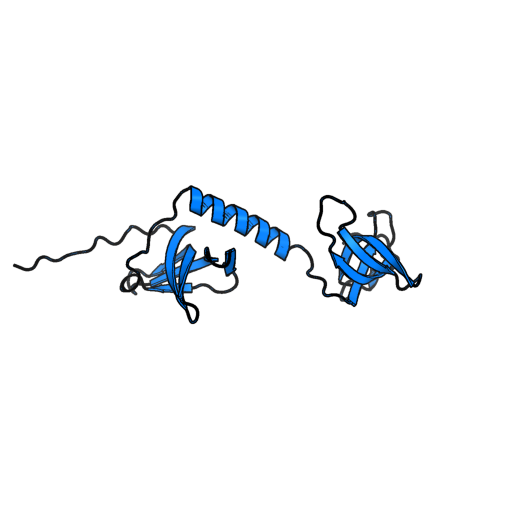N . LYS A 1 94 ? -1.142 4.553 -1.533 1.00 70.56 94 LYS A N 1
ATOM 765 C CA . LYS A 1 94 ? -0.133 5.026 -2.490 1.00 70.56 94 LYS A CA 1
ATOM 766 C C . LYS A 1 94 ? 1.228 4.359 -2.271 1.00 70.56 94 LYS A C 1
ATOM 768 O O . LYS A 1 94 ? 1.909 4.095 -3.259 1.00 70.56 94 LYS A O 1
ATOM 773 N N . SER A 1 95 ? 1.617 4.065 -1.028 1.00 66.50 95 SER A N 1
ATOM 774 C CA . SER A 1 95 ? 2.876 3.373 -0.720 1.00 66.50 95 SER A CA 1
ATOM 775 C C . SER A 1 95 ? 2.811 1.873 -1.023 1.00 66.50 95 SER A C 1
ATOM 777 O O . SER A 1 95 ? 3.756 1.349 -1.602 1.00 66.50 95 SER A O 1
ATOM 779 N N . LYS A 1 96 ? 1.684 1.195 -0.758 1.00 64.50 96 LYS A N 1
ATOM 780 C CA . LYS A 1 96 ? 1.457 -0.216 -1.143 1.00 64.50 96 LYS A CA 1
ATOM 781 C C . LYS A 1 96 ? 1.456 -0.442 -2.656 1.00 64.50 96 LYS A C 1
ATOM 783 O O . LYS A 1 96 ? 1.874 -1.501 -3.110 1.00 64.50 96 LYS A O 1
ATOM 788 N N . ASN A 1 97 ? 1.009 0.549 -3.428 1.00 57.78 97 ASN A N 1
ATOM 789 C CA . ASN A 1 97 ? 1.023 0.491 -4.892 1.00 57.78 97 ASN A CA 1
ATOM 790 C C . ASN A 1 97 ? 2.382 0.859 -5.509 1.00 57.78 97 ASN A C 1
ATOM 792 O O . ASN A 1 97 ? 2.556 0.703 -6.717 1.00 57.78 97 ASN A O 1
ATOM 796 N N . GLN A 1 98 ? 3.347 1.346 -4.722 1.00 59.28 98 GLN A N 1
ATOM 797 C CA . GLN A 1 98 ? 4.725 1.435 -5.188 1.00 59.28 98 GLN A CA 1
ATOM 798 C C . GLN A 1 98 ? 5.388 0.076 -4.969 1.00 59.28 98 GLN A C 1
ATOM 800 O O . GLN A 1 98 ? 5.360 -0.431 -3.848 1.00 59.28 98 GLN A O 1
ATOM 805 N N . PRO A 1 99 ? 6.003 -0.529 -6.000 1.00 58.84 99 PRO A N 1
ATOM 806 C CA . PRO A 1 99 ? 6.791 -1.727 -5.781 1.00 58.84 99 PRO A CA 1
ATOM 807 C C . PRO A 1 99 ? 7.877 -1.402 -4.747 1.00 58.84 99 PRO A C 1
ATOM 809 O O . PRO A 1 99 ? 8.713 -0.520 -4.969 1.00 58.84 99 PRO A O 1
ATOM 812 N N . SER A 1 100 ? 7.839 -2.066 -3.592 1.00 67.81 100 SER A N 1
ATOM 813 C CA . SER A 1 100 ? 8.834 -1.893 -2.538 1.00 67.81 100 SER A CA 1
ATOM 814 C C . SER A 1 100 ? 10.102 -2.650 -2.919 1.00 67.81 100 SER A C 1
ATOM 816 O O . SER A 1 100 ? 10.359 -3.765 -2.474 1.00 67.81 100 SER A O 1
ATOM 818 N N . PHE A 1 101 ? 10.896 -2.047 -3.799 1.00 83.62 101 PHE A N 1
ATOM 819 C CA . PHE A 1 101 ? 12.214 -2.571 -4.126 1.00 83.62 101 PHE A CA 1
ATOM 820 C C . PHE A 1 101 ? 13.120 -2.482 -2.899 1.00 83.62 101 PHE A C 1
ATOM 822 O O . PHE A 1 101 ? 13.277 -1.419 -2.292 1.00 83.62 101 PHE A O 1
ATOM 829 N N . ARG A 1 102 ? 13.740 -3.601 -2.545 1.00 87.50 102 ARG A N 1
ATOM 830 C CA . ARG A 1 102 ? 14.845 -3.644 -1.591 1.00 87.50 102 ARG A CA 1
ATOM 831 C C . ARG A 1 102 ? 16.130 -3.272 -2.314 1.00 87.50 102 ARG A C 1
ATOM 833 O O . ARG A 1 102 ? 16.286 -3.528 -3.509 1.00 87.50 102 ARG A O 1
ATOM 840 N N . THR A 1 103 ? 17.072 -2.674 -1.591 1.00 90.25 103 THR A N 1
ATOM 841 C CA . THR A 1 103 ? 18.414 -2.425 -2.126 1.00 90.25 103 THR A CA 1
ATOM 842 C C . THR A 1 103 ? 18.992 -3.725 -2.684 1.00 90.25 103 THR A C 1
ATOM 844 O O . THR A 1 103 ? 18.933 -4.774 -2.048 1.00 90.25 103 THR A O 1
ATOM 847 N N . PHE A 1 104 ? 19.542 -3.628 -3.886 1.00 92.88 104 PHE A N 1
ATOM 848 C CA . PHE A 1 104 ? 20.066 -4.710 -4.707 1.00 92.88 104 PHE A CA 1
ATOM 849 C C . PHE A 1 104 ? 19.050 -5.652 -5.365 1.00 92.88 104 PHE A C 1
ATOM 851 O O . PHE A 1 104 ? 19.456 -6.632 -5.999 1.00 92.88 104 PHE A O 1
ATOM 858 N N . ASP A 1 105 ? 17.755 -5.334 -5.324 1.00 95.38 105 ASP A N 1
ATOM 859 C CA . ASP A 1 105 ? 16.770 -6.059 -6.122 1.00 95.38 105 ASP A CA 1
ATOM 860 C C . ASP A 1 105 ? 17.071 -5.941 -7.621 1.00 95.38 105 ASP A C 1
ATOM 862 O O . ASP A 1 105 ? 17.458 -4.887 -8.137 1.00 95.38 105 ASP A O 1
ATOM 866 N N . LYS A 1 106 ? 16.856 -7.043 -8.345 1.00 96.44 106 LYS A N 1
ATOM 867 C CA . LYS A 1 106 ? 16.911 -7.050 -9.809 1.00 96.44 106 LYS A CA 1
ATOM 868 C C . LYS A 1 106 ? 15.653 -6.386 -10.350 1.00 96.44 106 LYS A C 1
ATOM 870 O O . LYS A 1 106 ? 14.538 -6.859 -10.112 1.00 96.44 106 LYS A O 1
ATOM 875 N N . VAL A 1 107 ? 15.843 -5.331 -11.125 1.00 96.38 107 VAL A N 1
ATOM 876 C CA . VAL A 1 107 ? 14.760 -4.506 -11.659 1.00 96.38 107 VAL A CA 1
ATOM 877 C C . VAL A 1 107 ? 14.941 -4.248 -13.149 1.00 96.38 107 VAL A C 1
ATOM 879 O O . VAL A 1 107 ? 16.025 -4.424 -13.711 1.00 96.38 107 VAL A O 1
ATOM 882 N N . LEU A 1 108 ? 13.862 -3.822 -13.794 1.00 96.56 108 LEU A N 1
ATOM 883 C CA . LEU A 1 108 ? 13.895 -3.194 -15.106 1.00 96.56 108 LEU A CA 1
ATOM 884 C C . LEU A 1 108 ? 13.576 -1.712 -14.937 1.00 96.56 108 LEU A C 1
ATOM 886 O O . LEU A 1 108 ? 12.599 -1.358 -14.279 1.00 96.56 108 LEU A O 1
ATOM 890 N N . VAL A 1 109 ? 14.391 -0.853 -15.544 1.00 96.25 109 VAL A N 1
ATOM 891 C CA . VAL A 1 109 ? 14.243 0.605 -15.462 1.00 96.25 109 VAL A CA 1
ATOM 892 C C . VAL A 1 109 ? 14.173 1.248 -16.843 1.00 96.25 109 VAL A C 1
ATOM 894 O O . VAL A 1 109 ? 14.784 0.752 -17.796 1.00 96.25 109 VAL A O 1
ATOM 897 N N . ARG A 1 110 ? 13.435 2.359 -16.957 1.00 95.56 110 ARG A N 1
ATOM 898 C CA . ARG A 1 110 ? 13.399 3.218 -18.155 1.00 95.56 110 ARG A CA 1
ATOM 899 C C . ARG A 1 110 ? 12.958 4.651 -17.821 1.00 95.56 110 ARG A C 1
ATOM 901 O O . ARG A 1 110 ? 12.453 4.919 -16.732 1.00 95.56 110 ARG A O 1
ATOM 908 N N . ASN A 1 111 ? 13.162 5.562 -18.777 1.00 94.44 111 ASN A N 1
ATOM 909 C CA . ASN A 1 111 ? 12.866 6.999 -18.632 1.00 94.44 111 ASN A CA 1
ATOM 910 C C . ASN A 1 111 ? 11.698 7.494 -19.485 1.00 94.44 111 ASN A C 1
ATOM 912 O O . ASN A 1 111 ? 11.287 8.636 -19.341 1.00 94.44 111 ASN A O 1
ATOM 916 N N . SER A 1 112 ? 11.183 6.671 -20.390 1.00 92.75 112 SER A N 1
ATOM 917 C CA . SER A 1 112 ? 9.962 6.949 -21.148 1.00 92.75 112 SER A CA 1
ATOM 918 C C . SER A 1 112 ? 9.432 5.642 -21.723 1.00 92.75 112 SER A C 1
ATOM 920 O O . SER A 1 112 ? 10.176 4.661 -21.801 1.00 92.75 112 SER A O 1
ATOM 922 N N . ASP A 1 113 ? 8.181 5.640 -22.173 1.00 90.06 113 ASP A N 1
ATOM 923 C CA . ASP A 1 113 ? 7.576 4.458 -22.791 1.00 90.06 113 ASP A CA 1
ATOM 924 C C . ASP A 1 113 ? 8.205 4.104 -24.153 1.00 90.06 113 ASP A C 1
ATOM 926 O O . ASP A 1 113 ? 8.194 2.946 -24.565 1.00 90.06 113 ASP A O 1
ATOM 930 N N . GLU A 1 114 ? 8.847 5.075 -24.809 1.00 91.81 114 GLU A N 1
ATOM 931 C CA . GLU A 1 114 ? 9.632 4.880 -26.036 1.00 91.81 114 GLU A CA 1
ATOM 932 C C . GLU A 1 114 ? 11.009 4.250 -25.769 1.00 91.81 114 GLU A C 1
ATOM 934 O O . GLU A 1 114 ? 11.643 3.693 -26.670 1.00 91.81 114 GLU A O 1
ATOM 939 N N . HIS A 1 115 ? 11.498 4.319 -24.528 1.00 94.06 115 HIS A N 1
ATOM 940 C CA . HIS A 1 115 ? 12.772 3.727 -24.157 1.00 94.06 115 HIS A CA 1
ATOM 941 C C . HIS A 1 115 ? 12.634 2.242 -23.830 1.00 94.06 115 HIS A C 1
ATOM 943 O O . HIS A 1 115 ? 11.712 1.786 -23.152 1.00 94.06 115 HIS A O 1
ATOM 949 N N . LYS A 1 116 ? 13.636 1.475 -24.265 1.00 95.62 116 LYS A N 1
ATOM 950 C CA . LYS A 1 116 ? 13.752 0.061 -23.913 1.00 95.62 116 LYS A CA 1
ATOM 951 C C . LYS A 1 116 ? 13.942 -0.110 -22.408 1.00 95.62 116 LYS A C 1
ATOM 953 O O . LYS A 1 116 ? 14.762 0.594 -21.814 1.00 95.62 116 LYS A O 1
ATOM 958 N N . TRP A 1 117 ? 13.276 -1.103 -21.828 1.00 97.31 117 TRP A N 1
ATOM 959 C CA . TRP A 1 117 ? 13.548 -1.557 -20.467 1.00 97.31 117 TRP A CA 1
ATOM 960 C C . TRP A 1 117 ? 14.988 -2.043 -20.337 1.00 97.31 117 TRP A C 1
ATOM 962 O O . TRP A 1 117 ? 15.454 -2.861 -21.136 1.00 97.31 117 TRP A O 1
ATOM 972 N N . ARG A 1 118 ? 15.700 -1.556 -19.319 1.00 96.75 118 ARG A N 1
ATOM 973 C CA . ARG A 1 118 ? 17.093 -1.933 -19.060 1.00 96.75 118 ARG A CA 1
ATOM 974 C C . ARG A 1 118 ? 17.200 -2.719 -17.755 1.00 96.75 118 ARG A C 1
ATOM 976 O O . ARG A 1 118 ? 16.744 -2.215 -16.730 1.00 96.75 118 ARG A O 1
ATOM 983 N N . PRO A 1 119 ? 17.819 -3.912 -17.766 1.00 97.38 119 PRO A N 1
ATOM 984 C CA . PRO A 1 119 ? 18.151 -4.628 -16.541 1.00 97.38 119 PRO A CA 1
ATOM 985 C C . PRO A 1 119 ? 19.101 -3.819 -15.660 1.00 97.38 119 PRO A C 1
ATOM 987 O O . PRO A 1 119 ? 20.138 -3.327 -16.120 1.00 97.38 119 PRO A O 1
ATOM 990 N N . ALA A 1 120 ? 18.745 -3.700 -14.388 1.00 97.81 120 ALA A N 1
ATOM 991 C CA . ALA A 1 120 ? 19.500 -2.951 -13.402 1.00 97.81 120 ALA A CA 1
ATOM 992 C C . ALA A 1 120 ? 19.405 -3.595 -12.014 1.00 97.81 120 ALA A C 1
ATOM 994 O O . ALA A 1 120 ? 18.566 -4.461 -11.755 1.00 97.81 120 ALA A O 1
ATOM 995 N N . ILE A 1 121 ? 20.282 -3.147 -11.125 1.00 97.62 121 ILE A N 1
ATOM 996 C CA . ILE A 1 121 ? 20.259 -3.450 -9.699 1.00 97.62 121 ILE A CA 1
ATOM 997 C C . ILE A 1 121 ? 19.776 -2.200 -8.970 1.00 97.62 121 ILE A C 1
ATOM 999 O O . ILE A 1 121 ? 20.383 -1.134 -9.089 1.00 97.62 121 ILE A O 1
ATOM 1003 N N . PHE A 1 122 ? 18.667 -2.314 -8.249 1.00 96.25 122 PHE A N 1
ATOM 1004 C CA . PHE A 1 122 ? 18.069 -1.198 -7.531 1.00 96.25 122 PHE A CA 1
ATOM 1005 C C . PHE A 1 122 ? 18.991 -0.709 -6.410 1.00 96.25 122 PHE A C 1
ATOM 1007 O O . PHE A 1 122 ? 19.538 -1.512 -5.658 1.00 96.25 122 PHE A O 1
ATOM 1014 N N . ALA A 1 123 ? 19.152 0.605 -6.270 1.00 92.94 123 ALA A N 1
ATOM 1015 C CA . ALA A 1 123 ? 19.912 1.193 -5.171 1.00 92.94 123 ALA A CA 1
ATOM 1016 C C . ALA A 1 123 ? 18.971 1.783 -4.116 1.00 92.94 123 ALA A C 1
ATOM 1018 O O . ALA A 1 123 ? 18.998 1.370 -2.955 1.00 92.94 123 ALA A O 1
ATOM 1019 N N . ARG A 1 124 ? 18.132 2.746 -4.517 1.00 88.94 124 ARG A N 1
ATOM 1020 C CA . ARG A 1 124 ? 17.184 3.428 -3.625 1.00 88.94 124 ARG A CA 1
ATOM 1021 C C . ARG A 1 124 ? 16.110 4.192 -4.390 1.00 88.94 124 ARG A C 1
ATOM 1023 O O . ARG A 1 124 ? 16.323 4.616 -5.527 1.00 88.94 124 ARG A O 1
ATOM 1030 N N . THR A 1 125 ? 15.009 4.471 -3.703 1.00 88.00 125 THR A N 1
ATOM 1031 C CA . THR A 1 125 ? 14.031 5.476 -4.126 1.00 88.00 125 THR A CA 1
ATOM 1032 C C . THR A 1 125 ? 14.492 6.843 -3.626 1.00 88.00 125 T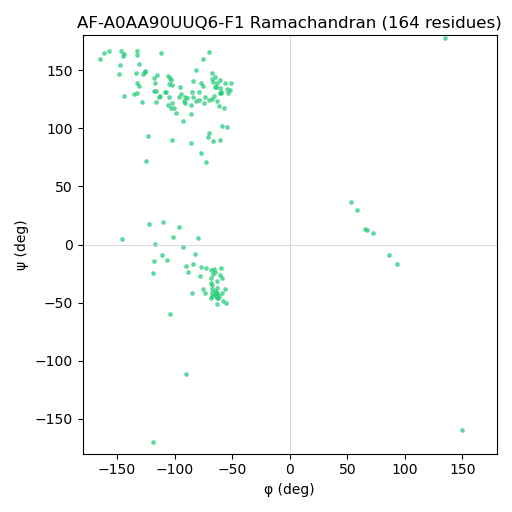HR A C 1
ATOM 1034 O O . THR A 1 125 ? 14.868 6.996 -2.464 1.00 88.00 125 THR A O 1
ATOM 1037 N N . ARG A 1 126 ? 14.504 7.842 -4.506 1.00 79.88 126 ARG A N 1
ATOM 1038 C CA . ARG A 1 126 ? 14.754 9.237 -4.148 1.00 79.88 126 ARG A CA 1
ATOM 1039 C C . ARG A 1 126 ? 13.502 9.835 -3.514 1.00 79.88 126 ARG A C 1
ATOM 1041 O O . ARG A 1 126 ? 12.392 9.625 -3.994 1.00 79.88 126 ARG A O 1
ATOM 1048 N N . ILE A 1 127 ? 13.716 10.614 -2.461 1.00 69.12 127 ILE A N 1
ATOM 1049 C CA . ILE A 1 127 ? 12.681 11.406 -1.797 1.00 69.12 127 ILE A CA 1
ATOM 1050 C C . ILE A 1 127 ? 12.717 12.815 -2.406 1.00 69.12 127 ILE A C 1
ATOM 1052 O O . ILE A 1 127 ? 13.794 13.401 -2.521 1.00 69.12 127 ILE A O 1
ATOM 1056 N N . GLY A 1 128 ? 11.562 13.333 -2.833 1.00 71.38 128 GLY A N 1
ATOM 1057 C CA . GLY A 1 128 ? 11.406 14.669 -3.421 1.00 71.38 128 GLY A CA 1
ATOM 1058 C C . GLY A 1 128 ? 10.526 14.696 -4.679 1.00 71.38 128 GLY A C 1
ATOM 1059 O O . GLY A 1 128 ? 10.091 13.657 -5.169 1.00 71.38 128 GLY A O 1
ATOM 1060 N N . GLU A 1 129 ? 10.305 15.895 -5.222 1.00 75.88 129 GLU A N 1
ATOM 1061 C CA . GLU A 1 129 ? 9.394 16.167 -6.356 1.00 75.88 129 GLU A CA 1
ATOM 1062 C C . GLU A 1 129 ? 9.978 15.835 -7.747 1.00 75.88 129 GLU A C 1
ATOM 1064 O O . GLU A 1 129 ? 9.371 16.119 -8.779 1.00 75.88 129 GLU A O 1
ATOM 1069 N N . SER A 1 130 ? 11.171 15.237 -7.819 1.00 84.44 130 SER A N 1
ATOM 1070 C CA . SER A 1 130 ? 11.786 14.884 -9.104 1.00 84.44 130 SER A CA 1
ATOM 1071 C C . SER A 1 130 ? 10.990 13.785 -9.825 1.00 84.44 130 SER A C 1
ATOM 1073 O O . SER A 1 130 ? 10.609 12.792 -9.193 1.00 84.44 130 SER A O 1
ATOM 1075 N N . PRO A 1 131 ? 10.812 13.870 -11.160 1.00 85.69 131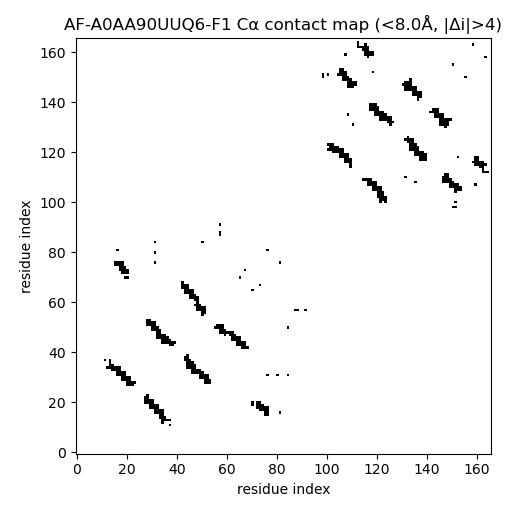 PRO A N 1
ATOM 1076 C CA . PRO A 1 131 ? 10.255 12.760 -11.930 1.00 85.69 131 PRO A CA 1
ATOM 1077 C C . PRO A 1 131 ? 11.174 11.526 -11.919 1.00 85.69 131 PRO A C 1
ATOM 1079 O O . PRO A 1 131 ? 10.699 10.405 -12.081 1.00 85.69 131 PRO A O 1
ATOM 1082 N N . TYR A 1 132 ? 12.478 11.707 -11.683 1.00 90.56 132 TYR A N 1
ATOM 1083 C CA . TYR A 1 132 ? 13.457 10.624 -11.584 1.00 90.56 132 TYR A CA 1
ATOM 1084 C C . TYR A 1 132 ? 13.512 10.067 -10.160 1.00 90.56 132 TYR A C 1
ATOM 1086 O O . TYR A 1 132 ? 14.307 10.508 -9.324 1.00 90.56 132 TYR A O 1
ATOM 1094 N N . LYS A 1 133 ? 12.638 9.101 -9.884 1.00 90.00 133 LYS A N 1
ATOM 1095 C CA . LYS A 1 133 ? 12.405 8.562 -8.539 1.00 90.00 133 LYS A CA 1
ATOM 1096 C C . LYS A 1 133 ? 13.320 7.403 -8.171 1.00 90.00 133 LYS A C 1
ATOM 1098 O O . LYS A 1 133 ? 13.528 7.167 -6.988 1.00 90.00 133 LYS A O 1
ATOM 1103 N N . TYR A 1 134 ? 13.875 6.680 -9.137 1.00 93.12 134 TYR A N 1
ATOM 1104 C CA . TYR A 1 134 ? 14.578 5.424 -8.872 1.00 93.12 134 TYR A CA 1
ATOM 1105 C C . TYR A 1 134 ? 16.050 5.526 -9.231 1.00 93.12 134 TYR A C 1
ATOM 1107 O O . TYR A 1 134 ? 16.394 5.794 -10.376 1.00 93.12 134 TYR A O 1
ATOM 1115 N N . ASN A 1 135 ? 16.930 5.280 -8.269 1.00 94.50 135 ASN A N 1
ATOM 1116 C CA . ASN A 1 135 ? 18.358 5.169 -8.522 1.00 94.50 135 ASN A CA 1
ATOM 1117 C C . ASN A 1 135 ? 18.721 3.688 -8.691 1.00 94.50 135 ASN A C 1
ATOM 1119 O O . ASN A 1 135 ? 18.378 2.871 -7.831 1.00 94.50 135 ASN A O 1
ATOM 1123 N N . ALA A 1 136 ? 19.382 3.334 -9.793 1.00 96.69 136 ALA A N 1
ATOM 1124 C CA . ALA A 1 136 ? 19.735 1.947 -10.092 1.00 96.69 136 ALA A CA 1
ATOM 1125 C C . ALA A 1 136 ? 21.048 1.832 -10.882 1.00 96.69 136 ALA A C 1
ATOM 1127 O O . ALA A 1 136 ? 21.373 2.682 -11.712 1.00 96.69 136 ALA A O 1
ATOM 1128 N N . LEU A 1 137 ? 21.792 0.753 -10.639 1.00 97.56 137 LEU A N 1
ATOM 1129 C CA . LEU A 1 137 ? 23.006 0.381 -11.362 1.00 97.56 137 LEU A CA 1
ATOM 1130 C C . LEU A 1 137 ? 22.635 -0.410 -12.618 1.00 97.56 137 LEU A C 1
ATOM 1132 O O . LEU A 1 137 ? 22.162 -1.542 -12.522 1.00 97.56 137 LEU A O 1
ATOM 1136 N N . LEU A 1 138 ? 22.868 0.162 -13.797 1.00 96.88 138 LEU A N 1
ATOM 1137 C CA . LEU A 1 138 ? 22.635 -0.523 -15.066 1.00 96.88 138 LEU A CA 1
ATOM 1138 C C . LEU A 1 138 ? 23.615 -1.683 -15.240 1.00 96.88 138 LEU A C 1
ATOM 1140 O O . LEU A 1 138 ? 24.830 -1.483 -15.248 1.00 96.88 138 LEU A O 1
ATOM 1144 N N . LEU A 1 139 ? 23.091 -2.886 -15.478 1.00 95.25 139 LEU A N 1
ATOM 1145 C CA . LEU A 1 139 ? 23.924 -4.075 -15.684 1.00 95.25 139 LEU A CA 1
ATOM 1146 C C . LEU A 1 139 ? 24.709 -4.023 -17.000 1.00 95.25 139 LEU A C 1
ATOM 1148 O O . LEU A 1 139 ? 25.788 -4.593 -17.095 1.00 95.25 139 LEU A O 1
ATOM 1152 N N . CYS A 1 140 ? 24.180 -3.335 -18.014 1.00 88.44 140 CYS A N 1
ATOM 1153 C CA . CYS A 1 140 ? 24.815 -3.255 -19.328 1.00 88.44 140 CYS A CA 1
ATOM 1154 C C . CYS A 1 140 ? 25.996 -2.279 -19.391 1.00 88.44 140 CYS A C 1
ATOM 1156 O O . CYS A 1 140 ? 26.873 -2.458 -20.230 1.00 88.44 140 CYS A O 1
ATOM 1158 N N . THR A 1 141 ? 26.018 -1.247 -18.545 1.00 91.31 141 THR A N 1
ATOM 1159 C CA . THR A 1 141 ? 27.058 -0.205 -18.584 1.00 91.31 141 THR A CA 1
ATOM 1160 C C . THR A 1 141 ? 27.889 -0.129 -17.312 1.00 91.31 141 THR A C 1
ATOM 1162 O O . THR A 1 141 ? 28.901 0.563 -17.314 1.00 91.31 141 THR A O 1
ATOM 1165 N N . GLY A 1 142 ? 27.463 -0.761 -16.214 1.00 91.94 142 GLY A N 1
ATOM 1166 C CA . GLY A 1 142 ? 28.107 -0.619 -14.907 1.00 91.94 142 GLY A CA 1
ATOM 1167 C C . GLY A 1 142 ? 27.965 0.778 -14.290 1.00 91.94 142 GLY A C 1
ATOM 1168 O O . GLY A 1 142 ? 28.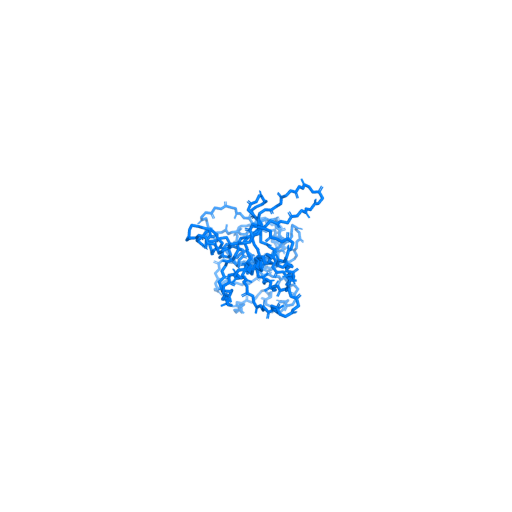654 1.083 -13.323 1.00 91.94 142 GLY A O 1
ATOM 1169 N N . HIS A 1 143 ? 27.090 1.633 -14.832 1.00 93.19 143 HIS A N 1
ATOM 1170 C CA . HIS A 1 143 ? 26.872 2.991 -14.333 1.00 93.19 143 HIS A CA 1
ATOM 1171 C C . HIS A 1 143 ? 25.577 3.091 -13.532 1.00 93.19 143 HIS A C 1
ATOM 1173 O O . HIS A 1 143 ? 24.550 2.514 -13.899 1.00 93.19 143 HIS A O 1
ATOM 1179 N N . VAL A 1 144 ? 25.621 3.873 -12.456 1.00 93.00 144 VAL A N 1
ATOM 1180 C CA . VAL A 1 144 ? 24.427 4.263 -11.705 1.00 93.00 144 VAL A CA 1
ATOM 1181 C C . VAL A 1 144 ? 23.715 5.387 -12.452 1.00 93.00 144 VAL A C 1
ATOM 1183 O O . VAL A 1 144 ? 24.343 6.364 -12.856 1.00 93.00 144 VAL A O 1
ATOM 1186 N N . GLY A 1 145 ? 22.405 5.245 -12.629 1.00 93.62 145 GLY A N 1
ATOM 1187 C CA . GLY A 1 145 ? 21.547 6.253 -13.240 1.00 93.62 145 GLY A CA 1
ATOM 1188 C C . GLY A 1 145 ? 20.282 6.497 -12.426 1.00 93.62 145 GLY A C 1
ATOM 1189 O O . GLY A 1 145 ? 19.936 5.713 -11.538 1.00 93.62 145 GLY A O 1
ATOM 1190 N N . ASP A 1 146 ? 19.596 7.590 -12.753 1.00 94.44 146 ASP A N 1
ATOM 1191 C CA . ASP A 1 146 ? 18.282 7.909 -12.207 1.00 94.44 146 ASP A CA 1
ATOM 1192 C C . ASP A 1 146 ? 17.189 7.655 -13.246 1.00 94.44 146 ASP A C 1
ATOM 1194 O O . ASP A 1 146 ? 17.344 7.977 -14.430 1.00 94.44 146 ASP A O 1
ATOM 1198 N N . PHE A 1 147 ? 16.084 7.070 -12.783 1.00 94.69 147 PHE A N 1
ATOM 1199 C CA . PHE A 1 147 ? 15.027 6.539 -13.626 1.00 94.69 147 PHE A CA 1
ATOM 1200 C C . PHE A 1 147 ? 13.628 6.944 -13.177 1.00 94.69 147 PHE A C 1
ATOM 1202 O O . PHE A 1 147 ? 13.361 7.105 -11.984 1.00 94.69 147 PHE A O 1
ATOM 1209 N N . ILE A 1 148 ? 12.731 7.096 -14.152 1.00 93.44 148 ILE A N 1
ATOM 1210 C CA . ILE A 1 148 ? 11.329 7.480 -13.919 1.00 93.44 148 ILE A CA 1
ATOM 1211 C C . ILE A 1 148 ? 10.474 6.256 -13.594 1.00 93.44 148 ILE A C 1
ATOM 1213 O O . ILE A 1 148 ? 9.642 6.304 -12.693 1.00 93.44 148 ILE A O 1
ATOM 1217 N N . GLN A 1 149 ? 10.692 5.150 -14.306 1.00 93.06 149 GLN A N 1
ATOM 1218 C CA . GLN A 1 149 ? 9.949 3.904 -14.139 1.00 93.06 149 GLN A CA 1
ATOM 1219 C C . GLN A 1 149 ? 10.888 2.787 -13.681 1.00 93.06 149 GLN A C 1
ATOM 1221 O O . GLN A 1 149 ? 12.008 2.660 -14.181 1.00 93.06 149 GLN A O 1
ATOM 1226 N N . CYS A 1 150 ? 10.408 1.968 -12.746 1.00 93.19 150 CYS A N 1
ATOM 1227 C CA . CYS A 1 150 ? 11.112 0.815 -12.201 1.00 93.19 150 CYS A CA 1
ATOM 1228 C C . CYS A 1 150 ? 10.099 -0.297 -11.916 1.00 93.19 150 CYS A C 1
ATOM 1230 O O . CYS A 1 150 ? 9.099 -0.051 -11.241 1.00 93.19 150 CYS A O 1
ATOM 1232 N N . ILE A 1 151 ? 10.348 -1.501 -12.431 1.00 93.62 151 ILE A N 1
ATOM 1233 C CA . ILE A 1 151 ? 9.489 -2.685 -12.255 1.00 93.62 151 ILE A CA 1
ATOM 1234 C C . ILE A 1 151 ? 10.333 -3.894 -11.819 1.00 93.62 151 ILE A C 1
ATOM 1236 O O . ILE A 1 151 ? 11.536 -3.930 -12.107 1.00 93.62 151 ILE A O 1
ATOM 1240 N N . PRO A 1 152 ? 9.752 -4.902 -11.142 1.00 93.56 152 PRO A N 1
ATOM 1241 C CA . PRO A 1 152 ? 10.484 -6.114 -10.780 1.00 93.56 152 PRO A CA 1
ATOM 1242 C C . PRO A 1 152 ? 11.001 -6.835 -12.027 1.00 93.56 152 PRO A C 1
ATOM 1244 O O . PRO A 1 152 ? 10.248 -7.028 -12.978 1.00 93.56 152 PRO A O 1
ATOM 1247 N N . TYR A 1 153 ? 12.261 -7.280 -12.026 1.00 94.62 153 TYR A N 1
ATOM 1248 C CA . TYR A 1 153 ? 12.778 -8.105 -13.125 1.00 94.62 153 TYR A CA 1
ATOM 1249 C C . TYR A 1 153 ? 12.098 -9.482 -13.153 1.00 94.62 153 TYR A C 1
ATOM 1251 O O . TYR A 1 153 ? 11.739 -9.982 -14.217 1.00 94.62 153 TYR A O 1
ATOM 1259 N N . LYS A 1 154 ? 11.898 -10.081 -11.971 1.00 92.56 154 LYS A N 1
ATOM 1260 C CA . LYS A 1 154 ? 11.254 -11.390 -11.816 1.00 92.56 154 LYS A CA 1
ATOM 1261 C C . LYS A 1 154 ? 9.801 -11.330 -12.299 1.00 92.56 154 LYS A C 1
ATOM 1263 O O . LYS A 1 154 ? 9.027 -10.529 -11.782 1.00 92.56 154 LYS A O 1
ATOM 1268 N N . GLY A 1 155 ? 9.441 -12.192 -13.247 1.00 91.12 155 GLY A N 1
ATOM 1269 C CA . GLY A 1 155 ? 8.118 -12.230 -13.881 1.00 91.12 155 GLY A CA 1
ATOM 1270 C C . GLY A 1 155 ? 7.952 -11.288 -15.082 1.00 91.12 155 GLY A C 1
ATOM 1271 O O . GLY A 1 155 ? 6.954 -11.395 -15.793 1.00 91.12 155 GLY A O 1
ATOM 1272 N N . ASN A 1 156 ? 8.922 -10.403 -15.342 1.00 93.31 156 ASN A N 1
ATOM 1273 C CA . ASN A 1 156 ? 8.912 -9.451 -16.459 1.00 93.31 156 ASN A CA 1
ATOM 1274 C C . ASN A 1 156 ? 10.131 -9.614 -17.381 1.00 93.31 156 ASN A C 1
ATOM 1276 O O . ASN A 1 156 ? 10.444 -8.725 -18.170 1.00 93.31 156 ASN A O 1
ATOM 1280 N N . GLU A 1 157 ? 10.826 -10.750 -17.324 1.00 95.19 157 GLU A N 1
ATOM 1281 C CA . GLU A 1 157 ? 12.101 -10.987 -18.011 1.00 95.19 157 GLU A CA 1
ATOM 1282 C C . GLU A 1 157 ? 11.995 -10.761 -19.525 1.00 95.19 157 GLU A C 1
ATOM 1284 O O . GLU A 1 157 ? 12.884 -10.171 -20.138 1.00 95.19 157 GLU A O 1
ATOM 1289 N N . LYS A 1 158 ? 10.860 -11.155 -20.117 1.00 94.06 158 LYS A N 1
ATOM 1290 C CA . LYS A 1 158 ? 10.545 -10.971 -21.544 1.00 94.06 158 LYS A CA 1
ATOM 1291 C C . LYS A 1 158 ? 10.527 -9.509 -22.000 1.00 94.06 158 LYS A C 1
ATOM 1293 O O . LYS A 1 158 ? 10.604 -9.244 -23.194 1.00 94.06 158 LYS A O 1
ATOM 1298 N N . MET A 1 159 ?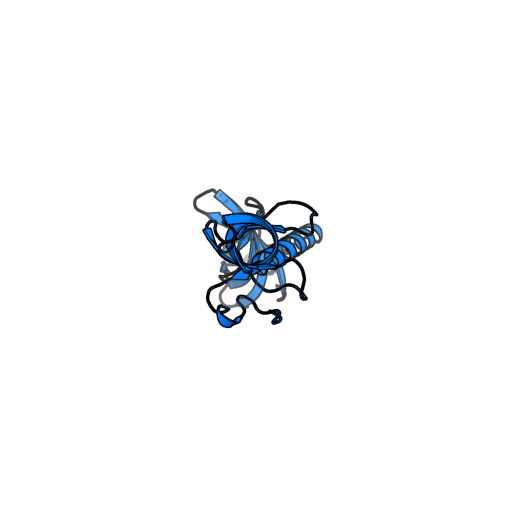 10.384 -8.566 -21.069 1.00 94.31 159 MET A N 1
ATOM 1299 C CA . MET A 1 159 ? 10.331 -7.140 -21.377 1.00 94.31 159 MET A CA 1
ATOM 1300 C C . MET A 1 159 ? 11.725 -6.525 -21.503 1.00 94.31 159 MET A C 1
ATOM 1302 O O . MET A 1 159 ? 11.849 -5.443 -22.080 1.00 94.31 159 MET A O 1
ATOM 1306 N N . ALA A 1 160 ? 12.770 -7.195 -21.006 1.00 94.44 160 ALA A N 1
ATOM 1307 C CA . ALA A 1 160 ? 14.140 -6.708 -21.092 1.00 94.44 160 ALA A CA 1
ATOM 1308 C C . ALA A 1 160 ? 14.513 -6.372 -22.544 1.00 94.44 160 ALA A C 1
ATOM 1310 O O . ALA A 1 160 ? 14.309 -7.164 -23.460 1.00 94.44 160 ALA A O 1
ATOM 1311 N N . PHE A 1 161 ? 15.070 -5.177 -22.749 1.00 94.50 161 PHE A N 1
ATOM 1312 C CA . PHE A 1 161 ? 15.480 -4.650 -24.055 1.00 94.50 161 PHE A CA 1
ATOM 1313 C C . PHE A 1 161 ? 14.337 -4.396 -25.057 1.00 94.50 161 PHE A C 1
ATOM 1315 O O . PHE A 1 161 ? 14.602 -4.129 -26.233 1.00 94.50 161 PHE A O 1
ATOM 1322 N N . THR A 1 162 ? 13.083 -4.399 -24.599 1.00 94.94 162 THR A N 1
ATOM 1323 C CA . THR A 1 162 ? 11.892 -4.064 -25.398 1.00 94.94 162 THR A CA 1
ATOM 1324 C C . THR A 1 162 ? 11.257 -2.755 -24.930 1.00 94.94 162 THR A C 1
ATOM 1326 O O . THR A 1 162 ? 11.533 -2.287 -23.827 1.00 94.94 162 THR A O 1
ATOM 1329 N N . THR A 1 163 ? 10.378 -2.182 -25.750 1.00 94.38 163 THR A N 1
ATOM 1330 C CA . THR A 1 163 ? 9.528 -1.027 -25.406 1.00 94.38 163 THR A CA 1
ATOM 1331 C C . THR A 1 163 ? 8.128 -1.447 -24.940 1.00 94.38 163 THR A C 1
ATOM 1333 O O . THR A 1 163 ? 7.221 -0.621 -24.896 1.00 94.38 163 THR A O 1
ATOM 1336 N N . ALA A 1 164 ? 7.925 -2.727 -24.595 1.00 89.56 164 ALA A N 1
ATOM 1337 C CA . ALA A 1 164 ? 6.617 -3.232 -24.186 1.00 89.56 164 ALA A CA 1
ATOM 1338 C C . ALA A 1 164 ? 6.046 -2.426 -22.995 1.00 89.56 164 ALA A C 1
ATOM 1340 O O . ALA A 1 164 ? 6.807 -2.068 -22.085 1.00 89.56 164 ALA A O 1
ATOM 1341 N N . PRO A 1 165 ? 4.737 -2.120 -22.988 1.00 86.06 165 PRO A N 1
ATOM 1342 C CA . PRO A 1 165 ? 4.091 -1.486 -21.843 1.00 86.06 165 PRO A CA 1
ATOM 1343 C C . PRO A 1 165 ? 4.052 -2.450 -20.648 1.00 86.06 165 PRO A C 1
ATOM 1345 O O . PRO A 1 165 ? 3.985 -3.666 -20.846 1.00 86.06 165 PRO A O 1
ATOM 1348 N N . PHE A 1 166 ? 4.131 -1.894 -19.436 1.00 76.81 166 PHE A N 1
ATOM 1349 C CA . PHE A 1 166 ? 3.978 -2.612 -18.167 1.00 76.81 166 PHE A CA 1
ATOM 1350 C C . PHE A 1 166 ? 2.575 -2.391 -17.611 1.00 76.81 166 PHE A C 1
ATOM 1352 O O . PHE A 1 166 ? 2.140 -1.216 -17.635 1.00 76.81 166 PHE A O 1
#

Solvent-accessible surface area (backbone atoms only — not comparable to full-atom values): 9665 Å² total; per-residue (Å²): 140,79,84,79,79,72,74,77,72,76,88,83,56,79,69,43,48,31,31,35,70,47,78,58,99,89,44,83,43,48,35,42,26,31,30,71,47,77,40,74,93,72,42,31,36,30,23,38,55,30,34,34,63,86,80,72,41,77,49,73,91,57,74,44,77,43,51,52,89,79,42,88,66,59,40,74,48,50,72,69,55,48,50,52,51,53,51,52,50,51,52,49,55,55,53,72,72,39,84,82,76,51,71,65,35,57,24,30,35,28,76,48,73,85,38,46,26,36,54,24,33,32,57,47,75,57,87,72,94,58,73,55,32,36,34,28,35,30,70,89,74,75,44,74,45,72,19,53,44,76,45,64,30,79,95,41,63,88,38,56,73,30,51,70,86,131

Secondary structure (DSSP, 8-state):
-------------TT-EEEEEEE-SSSEEEEEEEEEEEEGGGTEEEEEEEEETTTTEEE-SS-EEEETTT-TT-EEPPHHHHHHHHHHHHHHHHHHTS--PPTT-EEEEESSTTSPPEEEEEEEEPPSS-S--EEEEETTT--EEEESEEEESTT-GGGTTS----

Nearest PDB structures (foldseek):
  7hg5-assembly3_C  TM=6.991E-01  e=4.650E-02  Homo sapiens
  7hh5-assembly3_C  TM=6.431E-01  e=6.424E-02  Homo sapiens
  8a22-assembly1_Bz  TM=4.087E-01  e=4.715E-01  Polytomella magna
  7nsc-assembly1_D  TM=2.075E-01  e=1.366E-01  Homo sapiens
  6cd8-assembly1_A  TM=2.102E-01  e=1.991E-01  Homo sapiens